Protein AF-A0A958E0E8-F1 (afdb_monomer_lite)

Radius of gyration: 18.64 Å; chains: 1; bounding box: 38×30×50 Å

Sequence (78 aa):
MAQFLMEAATICLLGGVVGLALAFGVTAIVDKFLLPASLSPGIVIVALFVSILVGIISGIIPAYKAAKLNPIEALRYE

Structure (mmCIF, N/CA/C/O backbone):
data_AF-A0A958E0E8-F1
#
_entry.id   AF-A0A958E0E8-F1
#
loop_
_atom_site.group_PDB
_atom_site.id
_atom_site.type_symbol
_atom_site.label_atom_id
_atom_site.label_alt_id
_atom_site.label_comp_id
_atom_site.label_asym_id
_atom_site.label_entity_id
_atom_site.label_seq_id
_atom_site.pdbx_PDB_ins_code
_atom_site.Cartn_x
_atom_site.Cartn_y
_atom_site.Cartn_z
_atom_site.occupancy
_atom_site.B_iso_or_equiv
_atom_site.auth_seq_id
_atom_site.auth_comp_id
_atom_site.auth_asym_id
_atom_site.auth_atom_id
_atom_site.pdbx_PDB_model_num
ATOM 1 N N . MET A 1 1 ? -17.831 8.021 14.138 1.00 64.88 1 MET A N 1
ATOM 2 C CA . MET A 1 1 ? -17.373 6.800 13.434 1.00 64.88 1 MET A CA 1
ATOM 3 C C . MET A 1 1 ? -17.311 6.970 11.932 1.00 64.88 1 MET A C 1
ATOM 5 O O . MET A 1 1 ? -16.230 6.811 11.390 1.00 64.88 1 MET A O 1
ATOM 9 N N . ALA A 1 2 ? -18.410 7.346 11.271 1.00 74.62 2 ALA A N 1
ATOM 10 C CA . ALA A 1 2 ? -18.415 7.527 9.817 1.00 74.62 2 ALA A CA 1
ATOM 11 C C . ALA A 1 2 ? -17.381 8.558 9.313 1.00 74.62 2 ALA A C 1
ATOM 13 O O . ALA A 1 2 ? -16.717 8.287 8.324 1.00 74.62 2 ALA A O 1
ATOM 14 N N . GLN A 1 3 ? -17.181 9.682 10.019 1.00 81.06 3 GLN A N 1
ATOM 15 C CA . GLN A 1 3 ? -16.174 10.693 9.650 1.00 81.06 3 GLN A CA 1
ATOM 16 C C . GLN A 1 3 ? -14.745 10.125 9.645 1.00 81.06 3 GLN A C 1
ATOM 18 O O . GLN A 1 3 ? -14.074 10.186 8.625 1.00 81.06 3 GLN A O 1
ATOM 23 N N . PHE A 1 4 ? -14.303 9.519 10.753 1.00 75.44 4 PHE A N 1
ATOM 24 C CA . PHE A 1 4 ? -12.965 8.921 10.851 1.00 75.44 4 PHE A CA 1
ATOM 25 C C . PHE A 1 4 ? -12.756 7.779 9.855 1.00 75.44 4 PHE A C 1
ATOM 27 O O . PHE A 1 4 ? -11.672 7.633 9.300 1.00 75.44 4 PHE A O 1
ATOM 34 N N . LEU A 1 5 ? -13.800 6.986 9.594 1.00 76.81 5 LEU A N 1
ATOM 35 C CA . LEU A 1 5 ? -13.739 5.926 8.592 1.00 76.81 5 LEU A CA 1
ATOM 36 C C . LEU A 1 5 ? -13.607 6.496 7.171 1.00 76.81 5 LEU A C 1
ATOM 38 O O . LEU A 1 5 ? -12.807 5.988 6.393 1.00 76.81 5 LEU A O 1
ATOM 42 N N . MET A 1 6 ? -14.350 7.557 6.842 1.00 83.94 6 MET A N 1
ATOM 43 C CA . MET A 1 6 ? -14.245 8.261 5.557 1.00 83.94 6 MET A CA 1
ATOM 44 C C . MET A 1 6 ? -12.874 8.915 5.366 1.00 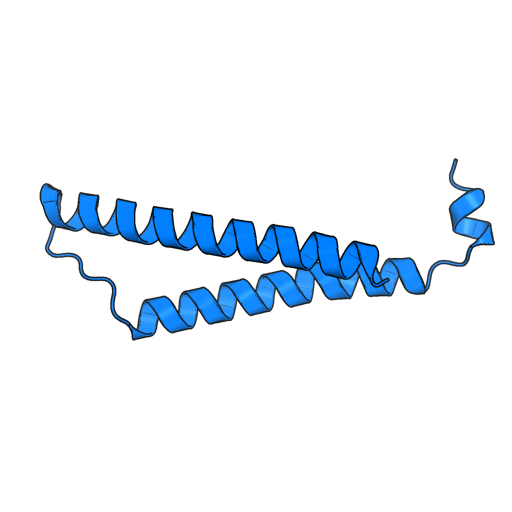83.94 6 MET A C 1
ATOM 46 O O . MET A 1 6 ? -12.300 8.835 4.281 1.00 83.94 6 MET A O 1
ATOM 50 N N . GLU A 1 7 ? -12.327 9.534 6.409 1.00 82.38 7 GLU A N 1
ATOM 51 C CA . GLU A 1 7 ? -11.007 10.165 6.376 1.00 82.38 7 GLU A CA 1
ATOM 52 C C . GLU A 1 7 ? -9.900 9.121 6.179 1.00 82.38 7 GLU A C 1
ATOM 54 O O . GLU A 1 7 ? -9.088 9.243 5.261 1.00 82.38 7 GLU A O 1
ATOM 59 N N . ALA A 1 8 ? -9.941 8.026 6.946 1.00 79.56 8 ALA A N 1
ATOM 60 C CA . ALA A 1 8 ? -9.026 6.901 6.779 1.00 79.56 8 ALA A CA 1
ATOM 61 C C . ALA A 1 8 ? -9.1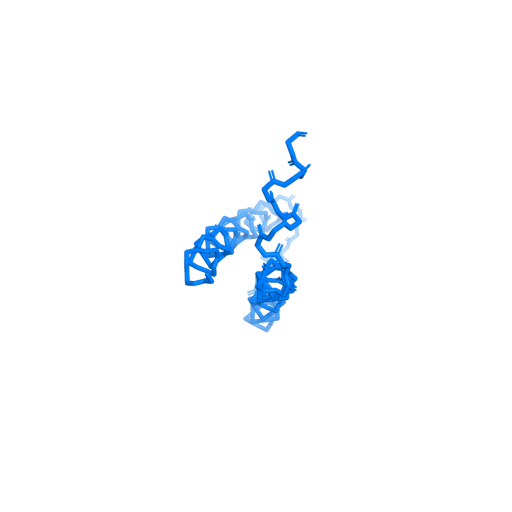40 6.260 5.383 1.00 79.56 8 ALA A C 1
ATOM 63 O O . ALA A 1 8 ? -8.121 5.980 4.749 1.00 79.56 8 ALA A O 1
ATOM 64 N N . ALA A 1 9 ? -10.361 6.074 4.868 1.00 81.06 9 ALA A N 1
ATOM 65 C CA . ALA A 1 9 ? -10.587 5.542 3.525 1.00 81.06 9 ALA A CA 1
ATOM 66 C C . ALA A 1 9 ? -10.022 6.470 2.438 1.00 81.06 9 ALA A C 1
ATOM 68 O O . ALA A 1 9 ? -9.378 5.998 1.502 1.00 81.06 9 ALA A O 1
ATOM 69 N N . THR A 1 10 ? -10.204 7.784 2.582 1.00 86.25 10 THR A N 1
ATOM 70 C CA . THR A 1 10 ? -9.683 8.784 1.637 1.00 86.25 10 THR A CA 1
ATOM 71 C C . THR A 1 10 ? -8.156 8.786 1.623 1.00 86.25 10 THR A C 1
ATOM 73 O O . THR A 1 10 ? -7.553 8.728 0.550 1.00 86.25 10 THR A O 1
ATOM 76 N N . ILE A 1 11 ? -7.518 8.779 2.798 1.00 85.56 11 ILE A N 1
ATOM 77 C CA . ILE A 1 11 ? -6.054 8.712 2.914 1.00 85.56 11 ILE A CA 1
ATOM 78 C C . ILE A 1 11 ? -5.524 7.398 2.330 1.00 85.56 11 ILE A C 1
ATOM 80 O O . ILE A 1 11 ? -4.531 7.411 1.602 1.00 85.56 11 ILE A O 1
ATOM 84 N N . CYS A 1 12 ? -6.194 6.270 2.584 1.00 82.94 12 CYS A N 1
ATOM 85 C CA . CYS A 1 12 ? -5.794 4.983 2.023 1.00 82.94 12 CYS A CA 1
ATOM 86 C C . CYS A 1 12 ? -5.902 4.954 0.492 1.00 82.94 12 CYS A C 1
ATOM 88 O O . CYS A 1 12 ? -4.993 4.455 -0.171 1.00 82.94 12 CYS A O 1
ATOM 90 N N . LEU A 1 13 ? -6.984 5.491 -0.080 1.00 84.25 13 LEU A N 1
ATOM 91 C CA . LEU A 1 13 ? -7.159 5.569 -1.532 1.00 84.25 13 LEU A CA 1
ATOM 92 C C . LEU A 1 13 ? -6.089 6.456 -2.175 1.00 84.25 13 LEU A C 1
ATOM 94 O O . LEU A 1 13 ? -5.467 6.048 -3.155 1.00 84.25 13 LEU A O 1
ATOM 98 N N . LEU A 1 14 ? -5.826 7.631 -1.597 1.00 89.56 14 LEU A N 1
ATOM 99 C CA . LEU A 1 14 ? -4.766 8.526 -2.066 1.00 89.56 14 LEU A CA 1
ATOM 100 C C . LEU A 1 14 ? -3.390 7.855 -1.984 1.00 89.56 14 LEU A C 1
ATOM 102 O O . LEU A 1 14 ? -2.638 7.879 -2.958 1.00 89.56 14 LEU A O 1
ATOM 106 N N . GLY A 1 15 ? -3.084 7.199 -0.864 1.00 86.12 15 GLY A N 1
ATOM 107 C CA . GLY A 1 15 ? -1.846 6.441 -0.691 1.00 86.12 15 GLY A CA 1
ATOM 108 C C . GLY A 1 15 ? -1.699 5.304 -1.704 1.00 86.12 15 GLY A C 1
ATOM 109 O O . GLY A 1 15 ? -0.619 5.123 -2.263 1.00 86.12 15 GLY A O 1
ATOM 110 N N . GLY A 1 16 ? -2.784 4.582 -2.000 1.00 84.38 16 GLY A N 1
ATOM 111 C CA . GLY A 1 16 ? -2.804 3.517 -3.004 1.00 84.38 16 GLY A CA 1
ATOM 112 C C . GLY A 1 16 ? -2.534 4.029 -4.421 1.00 84.38 16 GLY A C 1
ATOM 113 O O . GLY A 1 16 ? -1.709 3.456 -5.133 1.00 84.38 16 GLY A O 1
ATOM 114 N N . VAL A 1 17 ? -3.166 5.139 -4.817 1.00 87.94 17 VAL A N 1
ATOM 115 C CA . VAL A 1 17 ? -2.943 5.774 -6.130 1.00 87.94 17 VAL A CA 1
ATOM 116 C C . VAL A 1 17 ? -1.500 6.261 -6.271 1.00 87.94 17 VAL A C 1
ATOM 118 O O . VAL A 1 17 ? -0.847 5.970 -7.274 1.00 87.94 17 VAL A O 1
ATOM 121 N N . VAL A 1 18 ? -0.980 6.962 -5.259 1.00 90.75 18 VAL A N 1
ATOM 122 C CA . VAL A 1 18 ? 0.405 7.459 -5.260 1.00 90.75 18 VAL A CA 1
ATOM 123 C C . VAL A 1 18 ? 1.399 6.295 -5.276 1.00 90.75 18 VAL A C 1
ATOM 125 O O . VAL A 1 18 ? 2.359 6.318 -6.046 1.00 90.75 18 VAL A O 1
ATOM 128 N N . GLY A 1 19 ? 1.149 5.248 -4.489 1.00 88.06 19 GLY A N 1
ATOM 129 C CA . GLY A 1 19 ? 1.972 4.041 -4.463 1.00 88.06 19 GLY A CA 1
ATOM 130 C C . GLY A 1 19 ? 2.019 3.328 -5.815 1.00 88.06 19 GLY A C 1
ATOM 131 O O . GLY A 1 19 ? 3.103 2.955 -6.264 1.00 88.06 19 GLY A O 1
ATOM 132 N N . LEU A 1 20 ? 0.878 3.199 -6.505 1.00 86.69 20 LEU A N 1
ATOM 133 C CA . LEU A 1 20 ? 0.840 2.644 -7.862 1.00 86.69 20 LEU A CA 1
ATOM 134 C C . LEU A 1 20 ? 1.645 3.499 -8.843 1.00 86.69 20 LEU A C 1
ATOM 136 O O . LEU A 1 20 ? 2.456 2.960 -9.594 1.00 86.69 20 LEU A O 1
ATOM 140 N N . ALA A 1 21 ? 1.447 4.818 -8.831 1.00 90.38 21 ALA A N 1
ATOM 141 C CA . ALA A 1 21 ? 2.164 5.727 -9.721 1.00 90.38 21 ALA A CA 1
ATOM 142 C C . ALA A 1 21 ? 3.687 5.623 -9.529 1.00 90.38 21 ALA A C 1
ATOM 144 O O . ALA A 1 21 ? 4.434 5.534 -10.506 1.00 90.38 21 ALA A O 1
ATOM 145 N N . LEU A 1 22 ? 4.144 5.554 -8.275 1.00 91.31 22 LEU A N 1
ATOM 146 C CA . LEU A 1 22 ? 5.553 5.341 -7.945 1.00 91.31 22 LEU A CA 1
ATOM 147 C C . LEU A 1 22 ? 6.054 3.969 -8.402 1.00 91.31 22 LEU A C 1
ATOM 149 O O . LEU A 1 22 ? 7.136 3.891 -8.979 1.00 91.31 22 LEU A O 1
ATOM 153 N N . ALA A 1 23 ? 5.280 2.899 -8.203 1.00 88.06 23 ALA A N 1
ATOM 154 C CA . ALA A 1 23 ? 5.659 1.558 -8.646 1.00 88.06 23 ALA A CA 1
ATOM 155 C C . ALA A 1 23 ? 5.854 1.492 -10.171 1.00 88.06 23 ALA A C 1
ATOM 157 O O . ALA A 1 23 ? 6.859 0.949 -10.640 1.00 88.06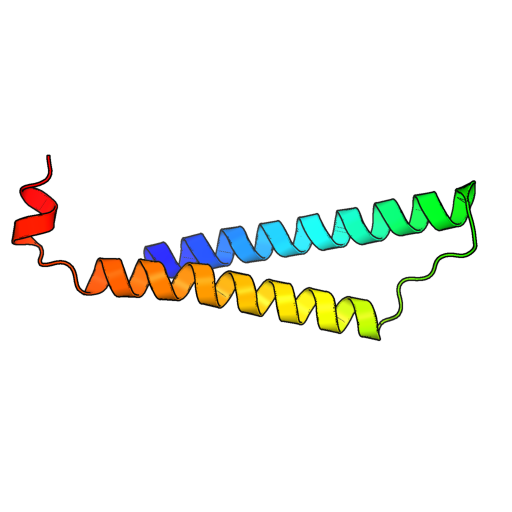 23 ALA A O 1
ATOM 158 N N . PHE A 1 24 ? 4.947 2.098 -10.945 1.00 88.88 24 PHE A N 1
ATOM 159 C CA . PHE A 1 24 ? 5.100 2.213 -12.398 1.00 88.88 24 PHE A CA 1
ATOM 160 C C . PHE A 1 24 ? 6.317 3.059 -12.780 1.00 88.88 24 PHE A C 1
ATOM 162 O O . PHE A 1 24 ? 7.091 2.648 -13.643 1.00 88.88 24 PHE A O 1
ATOM 169 N N . GLY A 1 25 ? 6.521 4.202 -12.119 1.00 91.19 25 GLY A N 1
ATOM 170 C CA . GLY A 1 25 ? 7.661 5.082 -12.380 1.00 91.19 25 GLY A CA 1
ATOM 171 C C . GLY A 1 25 ? 9.005 4.398 -12.129 1.00 91.19 25 GLY A C 1
ATOM 172 O O . GLY A 1 25 ? 9.879 4.415 -12.993 1.00 91.19 25 GLY A O 1
ATOM 173 N N . VAL A 1 26 ? 9.154 3.736 -10.980 1.00 90.19 26 VAL A N 1
ATOM 174 C CA . VAL A 1 26 ? 10.364 2.972 -10.641 1.00 90.19 26 VAL A CA 1
AT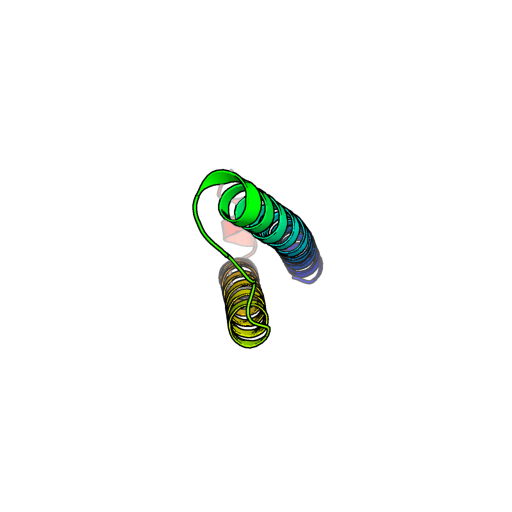OM 175 C C . VAL A 1 26 ? 10.581 1.837 -11.637 1.00 90.19 26 VAL A C 1
ATOM 177 O O . VAL A 1 26 ? 11.690 1.686 -12.140 1.00 90.19 26 VAL A O 1
ATOM 180 N N . THR A 1 27 ? 9.532 1.084 -11.979 1.00 89.69 27 THR A N 1
ATOM 181 C CA . THR A 1 27 ? 9.640 -0.006 -12.962 1.00 89.69 27 THR A CA 1
ATOM 182 C C . THR A 1 27 ? 10.117 0.511 -14.317 1.00 89.69 27 THR A C 1
ATOM 184 O O . THR A 1 27 ? 11.042 -0.059 -14.882 1.00 89.69 27 THR A O 1
ATOM 187 N N . ALA A 1 28 ? 9.567 1.625 -14.807 1.00 89.19 28 ALA A N 1
ATOM 188 C CA . ALA A 1 28 ? 9.977 2.222 -16.079 1.00 89.19 28 ALA A CA 1
ATOM 189 C C . ALA A 1 28 ? 11.436 2.715 -16.070 1.00 89.19 28 ALA A C 1
ATOM 191 O O . ALA A 1 28 ? 12.137 2.610 -17.076 1.00 89.19 28 ALA A O 1
ATOM 192 N N . ILE A 1 29 ? 11.911 3.248 -14.939 1.00 91.88 29 ILE A N 1
ATOM 193 C CA . ILE A 1 29 ? 13.316 3.650 -14.780 1.00 91.88 29 ILE A CA 1
ATOM 194 C C . ILE A 1 29 ? 14.223 2.414 -14.806 1.00 91.88 29 ILE A C 1
ATOM 196 O O . ILE A 1 29 ? 15.223 2.403 -15.521 1.00 91.88 29 ILE A O 1
ATOM 200 N N . VAL A 1 30 ? 13.876 1.367 -14.056 1.00 91.25 30 VAL A N 1
ATOM 201 C CA . VAL A 1 30 ? 14.671 0.131 -14.007 1.00 91.25 30 VAL A CA 1
ATOM 202 C C . VAL A 1 30 ? 14.719 -0.542 -15.380 1.00 91.25 30 VAL A C 1
ATOM 204 O O . VAL A 1 30 ? 15.810 -0.898 -15.824 1.00 91.25 30 VAL A O 1
ATOM 207 N N . ASP A 1 31 ? 13.582 -0.623 -16.072 1.00 91.12 31 ASP A N 1
ATOM 208 C CA . ASP A 1 31 ? 13.474 -1.212 -17.412 1.00 91.12 31 ASP A CA 1
ATOM 209 C C . ASP A 1 31 ? 14.367 -0.494 -18.432 1.00 91.12 31 ASP A C 1
ATOM 211 O O . ASP A 1 31 ? 15.064 -1.121 -19.227 1.00 91.12 31 ASP A O 1
ATOM 215 N N . LYS A 1 32 ? 14.417 0.842 -18.361 1.00 89.62 32 LYS A N 1
ATOM 216 C CA . LYS A 1 32 ? 15.197 1.659 -19.294 1.00 89.62 32 LYS A CA 1
ATOM 217 C C . LYS A 1 32 ? 16.705 1.642 -19.028 1.00 89.62 32 LYS A C 1
ATOM 219 O O . LYS A 1 32 ? 17.478 1.780 -19.975 1.00 89.62 32 LYS A O 1
ATOM 224 N N . PHE A 1 33 ? 17.129 1.563 -17.766 1.00 89.31 33 PHE A N 1
ATOM 225 C CA . PHE A 1 33 ? 18.520 1.852 -17.384 1.00 89.31 33 PHE A CA 1
ATOM 226 C C . PHE A 1 33 ? 19.297 0.671 -16.797 1.00 89.31 33 PHE A C 1
ATOM 228 O O . PHE A 1 33 ? 20.526 0.727 -16.785 1.00 89.31 33 PHE A O 1
ATOM 235 N N . LEU A 1 34 ? 18.626 -0.362 -16.286 1.00 89.81 34 LEU A N 1
ATOM 236 C CA . LEU A 1 34 ? 19.275 -1.423 -15.512 1.00 89.81 34 LEU A CA 1
ATOM 237 C C . LEU A 1 34 ? 19.084 -2.798 -16.152 1.00 89.81 34 LEU A C 1
ATOM 239 O O . LEU A 1 34 ? 20.062 -3.460 -16.494 1.00 89.81 34 LEU A O 1
ATOM 243 N N . LEU A 1 35 ? 17.837 -3.246 -16.276 1.00 87.75 35 LEU A N 1
ATOM 244 C CA . LEU A 1 35 ? 17.487 -4.581 -16.761 1.00 87.75 35 LEU A CA 1
ATOM 245 C C . LEU A 1 35 ? 15.999 -4.642 -17.122 1.00 87.75 35 LEU A C 1
ATOM 247 O O . LEU A 1 35 ? 15.226 -3.907 -16.509 1.00 87.75 35 LEU A O 1
ATOM 251 N N . PRO A 1 36 ? 15.592 -5.545 -18.039 1.00 84.44 36 PRO A N 1
ATOM 252 C CA . PRO A 1 36 ? 14.195 -5.709 -18.419 1.00 84.44 36 PRO A CA 1
ATOM 253 C C . PRO A 1 36 ? 13.323 -5.920 -17.180 1.00 84.44 36 PRO A C 1
ATOM 255 O O . PRO A 1 36 ? 13.484 -6.908 -16.456 1.00 84.44 36 PRO A O 1
ATOM 258 N N . ALA A 1 37 ? 12.422 -4.980 -16.922 1.00 82.94 37 ALA A N 1
ATOM 259 C CA . ALA A 1 37 ? 11.594 -4.955 -15.730 1.00 82.94 37 ALA A CA 1
ATOM 260 C C . ALA A 1 37 ? 10.135 -4.752 -16.129 1.00 82.94 37 ALA A C 1
ATOM 262 O O . ALA A 1 37 ? 9.728 -3.708 -16.627 1.00 82.94 37 ALA A O 1
ATOM 263 N N . SER A 1 38 ? 9.321 -5.769 -15.865 1.00 81.50 38 SER A N 1
ATOM 264 C CA . SER A 1 38 ? 7.885 -5.740 -16.125 1.00 81.50 38 SER A CA 1
ATOM 265 C C . SER A 1 38 ? 7.107 -5.923 -14.830 1.00 81.50 38 SER A C 1
ATOM 267 O O . SER A 1 38 ? 7.363 -6.861 -14.070 1.00 81.50 38 SER A O 1
ATOM 269 N N . LEU A 1 39 ? 6.102 -5.079 -14.604 1.00 80.31 39 LEU A N 1
ATOM 270 C CA . LEU A 1 39 ? 5.136 -5.277 -13.527 1.00 80.31 39 LEU A CA 1
ATOM 271 C C . LEU A 1 39 ? 4.212 -6.446 -13.883 1.00 80.31 39 LEU A C 1
ATOM 273 O O . LEU A 1 39 ? 3.325 -6.322 -14.725 1.00 80.31 39 LEU A O 1
ATOM 27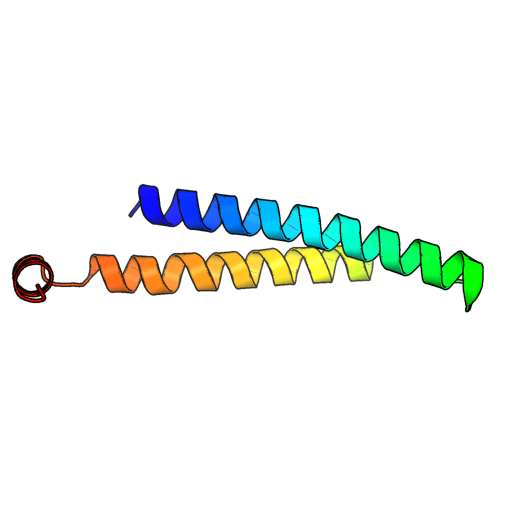7 N N . SER A 1 40 ? 4.423 -7.591 -13.230 1.00 86.31 40 SER A N 1
ATOM 278 C CA . SER A 1 40 ? 3.513 -8.730 -13.354 1.00 86.31 40 SER A CA 1
ATOM 279 C C . SER A 1 40 ? 2.143 -8.378 -12.759 1.00 86.31 40 SER A C 1
ATOM 281 O O . SER A 1 40 ? 2.092 -7.887 -11.624 1.00 86.31 40 SER A O 1
ATOM 283 N N . PRO A 1 41 ? 1.028 -8.697 -13.445 1.00 83.19 41 PRO A N 1
ATOM 284 C CA . PRO A 1 41 ? -0.319 -8.498 -12.911 1.00 83.19 41 PRO A CA 1
ATOM 285 C C . PRO A 1 41 ? -0.514 -9.127 -11.525 1.00 83.19 41 PRO A C 1
ATOM 287 O O . PRO A 1 41 ? -1.204 -8.560 -10.682 1.00 83.19 41 PRO A O 1
ATOM 290 N N . GLY A 1 42 ? 0.145 -10.260 -11.251 1.00 88.62 42 GLY A N 1
ATOM 291 C CA . GLY A 1 42 ? 0.083 -10.918 -9.944 1.00 88.62 42 GLY A CA 1
ATOM 292 C C . GLY A 1 42 ? 0.675 -10.069 -8.817 1.00 88.62 42 GLY A C 1
ATOM 293 O O . GLY A 1 42 ? 0.084 -9.971 -7.745 1.00 88.62 42 GLY A O 1
ATOM 294 N N . ILE A 1 43 ? 1.800 -9.394 -9.070 1.00 85.25 43 ILE A N 1
ATOM 295 C CA . ILE A 1 43 ? 2.447 -8.511 -8.086 1.00 85.25 43 ILE A CA 1
ATOM 296 C C . ILE A 1 43 ? 1.572 -7.284 -7.823 1.00 85.25 43 ILE A C 1
ATOM 298 O O . ILE A 1 43 ? 1.415 -6.881 -6.673 1.00 85.25 43 ILE A O 1
ATOM 302 N N . VAL A 1 44 ? 0.954 -6.727 -8.868 1.00 85.31 44 VAL A N 1
ATOM 303 C CA . VAL A 1 44 ? 0.033 -5.588 -8.739 1.00 85.31 44 VAL A CA 1
ATOM 304 C C . VAL A 1 44 ? -1.180 -5.959 -7.883 1.00 85.31 44 VAL A C 1
ATOM 306 O O . VAL A 1 44 ? -1.545 -5.202 -6.985 1.00 85.31 44 VAL A O 1
ATOM 309 N N . ILE A 1 45 ? -1.772 -7.138 -8.099 1.00 87.62 45 ILE A N 1
ATOM 310 C CA . ILE A 1 45 ? -2.907 -7.628 -7.301 1.00 87.62 45 ILE A CA 1
ATOM 311 C C . ILE A 1 45 ? -2.510 -7.804 -5.832 1.00 87.62 45 ILE A C 1
ATOM 313 O O . ILE A 1 45 ? -3.235 -7.350 -4.948 1.00 87.62 45 ILE A O 1
ATOM 317 N N . VAL A 1 46 ? -1.356 -8.419 -5.559 1.00 88.19 46 VAL A N 1
ATOM 318 C CA . VAL A 1 46 ? -0.860 -8.594 -4.184 1.00 88.19 46 VAL A CA 1
ATOM 319 C C . VAL A 1 46 ? -0.606 -7.239 -3.522 1.00 88.19 46 VAL A C 1
ATOM 321 O O . VAL A 1 46 ? -1.021 -7.031 -2.384 1.00 88.19 46 VAL A O 1
ATOM 324 N N . ALA A 1 47 ? 0.013 -6.293 -4.229 1.00 83.88 47 ALA A N 1
ATOM 325 C CA . ALA A 1 47 ? 0.271 -4.953 -3.710 1.00 83.88 47 ALA A CA 1
ATOM 326 C C . ALA A 1 47 ? -1.029 -4.196 -3.384 1.00 83.88 47 ALA A C 1
ATOM 328 O O . ALA A 1 47 ? -1.145 -3.611 -2.305 1.00 83.88 47 ALA A O 1
ATOM 329 N N . LEU A 1 48 ? -2.030 -4.257 -4.270 1.00 85.25 48 LEU A N 1
ATOM 330 C CA . LEU A 1 48 ? -3.360 -3.687 -4.030 1.00 85.25 48 LEU A CA 1
ATOM 331 C C . LEU A 1 48 ? -4.044 -4.339 -2.824 1.00 85.25 48 LEU A C 1
ATOM 333 O O . LEU A 1 48 ? -4.582 -3.639 -1.968 1.00 85.25 48 LEU A O 1
ATOM 337 N N . PHE A 1 49 ? -3.986 -5.666 -2.722 1.00 88.75 49 PHE A N 1
ATOM 338 C CA . PHE A 1 49 ? -4.571 -6.406 -1.608 1.00 88.75 49 PHE A CA 1
ATOM 339 C C . PHE A 1 49 ? -3.937 -6.021 -0.266 1.00 88.75 49 PHE A C 1
ATOM 341 O O . PHE A 1 49 ? -4.650 -5.748 0.700 1.00 88.75 49 PHE A O 1
ATOM 348 N N . VAL A 1 50 ? -2.605 -5.932 -0.215 1.00 87.12 50 VAL A N 1
ATOM 349 C CA . VAL A 1 50 ? -1.869 -5.496 0.980 1.00 87.12 50 VAL A CA 1
ATOM 350 C C . VAL A 1 50 ? -2.209 -4.047 1.332 1.00 87.12 50 VAL A C 1
ATOM 352 O O . VAL A 1 50 ? -2.458 -3.755 2.499 1.00 87.12 50 VAL A O 1
ATOM 355 N N . SER A 1 51 ? -2.282 -3.147 0.348 1.00 82.88 51 SER A N 1
ATOM 356 C CA . SER A 1 51 ? -2.663 -1.745 0.568 1.00 82.88 51 SER A CA 1
ATOM 357 C C . SER A 1 51 ? -4.061 -1.621 1.185 1.00 82.88 51 SER A C 1
ATOM 359 O O . SER A 1 51 ? -4.224 -0.932 2.194 1.00 82.88 51 SER A O 1
ATOM 361 N N . ILE A 1 52 ? -5.043 -2.352 0.646 1.00 82.94 52 ILE A N 1
ATOM 362 C CA . ILE A 1 52 ? -6.412 -2.396 1.175 1.00 82.94 52 ILE A CA 1
ATOM 363 C C . ILE A 1 52 ? -6.422 -2.953 2.603 1.00 82.94 52 ILE A C 1
ATOM 365 O O . ILE A 1 52 ? -7.034 -2.354 3.487 1.00 82.94 52 ILE A O 1
ATOM 369 N N . LEU A 1 53 ? -5.725 -4.066 2.855 1.00 87.06 53 LEU A N 1
ATOM 370 C CA . LEU A 1 53 ? -5.639 -4.664 4.190 1.00 87.06 53 LEU A CA 1
ATOM 371 C C . LEU A 1 53 ? -5.073 -3.687 5.219 1.00 87.06 53 LEU A C 1
ATOM 373 O O . LEU A 1 53 ? -5.673 -3.491 6.275 1.00 87.06 53 LEU A O 1
ATOM 377 N N . VAL A 1 54 ? -3.940 -3.056 4.908 1.00 84.31 54 VAL A N 1
ATOM 378 C CA . VAL A 1 54 ? -3.286 -2.104 5.812 1.00 84.31 54 VAL A CA 1
ATOM 379 C C . VAL A 1 54 ? -4.194 -0.902 6.077 1.00 84.31 54 VAL A C 1
ATOM 381 O O . VAL A 1 54 ? -4.327 -0.503 7.232 1.00 84.31 54 VAL A O 1
ATOM 384 N N . GLY A 1 55 ? -4.866 -0.368 5.053 1.00 79.69 55 GLY A N 1
ATOM 385 C CA . GLY A 1 55 ? -5.808 0.745 5.200 1.00 79.69 55 GLY A CA 1
ATOM 386 C C . GLY A 1 55 ? -7.040 0.423 6.039 1.00 79.69 55 GLY A C 1
ATOM 387 O O . GLY A 1 55 ? -7.465 1.227 6.867 1.00 79.69 55 GLY A O 1
ATOM 388 N N . ILE A 1 56 ? -7.603 -0.773 5.868 1.00 80.75 56 ILE A N 1
ATOM 389 C CA . ILE A 1 56 ? -8.742 -1.233 6.669 1.00 80.75 56 ILE A CA 1
ATOM 390 C C . ILE A 1 56 ? -8.322 -1.405 8.130 1.00 80.75 56 ILE A C 1
ATOM 392 O O . ILE A 1 56 ? -9.007 -0.918 9.030 1.00 80.75 56 ILE A O 1
ATOM 396 N N . ILE A 1 57 ? -7.190 -2.066 8.376 1.00 84.00 57 ILE A N 1
ATOM 397 C CA . ILE A 1 57 ? -6.676 -2.313 9.728 1.00 84.00 57 ILE A CA 1
ATOM 398 C C . ILE A 1 57 ? -6.373 -0.985 10.431 1.00 84.00 57 ILE A C 1
ATOM 400 O O . ILE A 1 57 ? -6.806 -0.779 11.569 1.00 84.00 57 ILE A O 1
ATOM 404 N N . SER A 1 58 ? -5.678 -0.069 9.754 1.00 80.12 58 SER A N 1
ATOM 405 C CA . SER A 1 58 ? -5.320 1.233 10.317 1.00 80.12 58 SER A CA 1
ATOM 406 C C . SER A 1 58 ? -6.515 2.172 10.474 1.00 80.12 58 SER A C 1
ATOM 408 O O . SER A 1 58 ? -6.448 3.048 11.323 1.00 80.12 58 SER A O 1
ATOM 410 N N . GLY A 1 59 ? -7.610 2.000 9.727 1.00 77.81 59 GLY A N 1
ATOM 411 C CA . GLY A 1 59 ? -8.835 2.790 9.891 1.00 77.81 59 GLY A CA 1
ATOM 412 C C . GLY A 1 59 ? -9.783 2.241 10.962 1.00 77.81 59 GLY A C 1
ATOM 413 O O . GLY A 1 59 ? -10.292 2.993 11.796 1.00 77.81 59 GLY A O 1
ATOM 414 N N . ILE A 1 60 ? -10.011 0.924 10.982 1.00 80.19 60 ILE A N 1
ATOM 415 C CA . ILE A 1 60 ? -10.993 0.286 11.874 1.00 80.19 60 ILE A CA 1
ATOM 416 C C . ILE A 1 60 ? -10.497 0.233 13.318 1.00 80.19 60 ILE A C 1
ATOM 418 O O . ILE A 1 60 ? -11.262 0.545 14.230 1.00 80.19 60 ILE A O 1
ATOM 422 N N . ILE A 1 61 ? -9.237 -0.144 13.554 1.00 80.50 61 ILE A N 1
ATOM 423 C CA . ILE A 1 61 ? -8.704 -0.298 14.917 1.00 80.50 61 ILE A CA 1
ATOM 424 C C . ILE A 1 61 ? -8.771 1.014 15.728 1.00 80.50 61 ILE A C 1
ATOM 426 O O . ILE A 1 61 ? -9.302 0.980 16.845 1.00 80.50 61 ILE A O 1
ATOM 430 N N . PRO A 1 62 ? -8.283 2.172 15.235 1.00 76.69 62 PRO A N 1
ATOM 431 C CA . PRO A 1 62 ? -8.375 3.420 15.988 1.00 76.69 62 PRO A CA 1
ATOM 432 C C . PRO A 1 62 ? -9.807 3.946 16.067 1.00 76.69 62 PRO A C 1
ATOM 434 O O . PRO A 1 62 ? -10.195 4.427 17.130 1.00 76.69 62 PRO A O 1
ATOM 437 N N . ALA A 1 63 ? -10.622 3.798 15.013 1.00 78.62 63 ALA A N 1
ATOM 438 C CA . ALA A 1 63 ? -12.031 4.188 15.065 1.00 78.62 63 ALA A CA 1
ATOM 439 C C . ALA A 1 63 ? -12.788 3.398 16.145 1.00 78.62 63 ALA A C 1
ATOM 441 O O . ALA A 1 63 ? -13.529 3.977 16.937 1.00 78.62 63 ALA A O 1
ATOM 442 N N . TYR A 1 64 ? -12.547 2.088 16.240 1.00 76.06 64 TYR A N 1
ATOM 443 C CA . TYR A 1 64 ? -13.138 1.242 17.273 1.00 76.06 64 TYR A CA 1
ATOM 444 C C . TYR A 1 64 ? -12.669 1.629 18.681 1.00 76.06 64 TYR A C 1
ATOM 446 O O . TYR A 1 64 ? -13.488 1.702 19.598 1.00 76.06 64 TYR A O 1
ATOM 454 N N . LYS A 1 65 ? -11.377 1.945 18.861 1.00 76.75 65 LYS A N 1
ATOM 455 C CA . LYS A 1 65 ? -10.866 2.489 20.132 1.00 76.75 65 LYS A CA 1
ATOM 456 C C . LYS A 1 65 ? -11.550 3.807 20.506 1.00 76.75 65 LYS A C 1
ATOM 458 O O . LYS A 1 65 ? -12.004 3.934 21.638 1.00 76.75 65 LYS A O 1
ATOM 463 N N . ALA A 1 66 ? -11.679 4.744 19.567 1.00 75.62 66 ALA A N 1
ATOM 464 C CA . ALA A 1 66 ? -12.353 6.025 19.791 1.00 75.62 66 ALA A CA 1
ATOM 465 C C . ALA A 1 66 ? -13.847 5.859 20.123 1.00 75.62 66 ALA A C 1
ATOM 467 O O . ALA A 1 66 ? -14.387 6.622 20.916 1.00 75.62 66 ALA A O 1
ATOM 468 N N . ALA A 1 67 ? -14.517 4.846 19.563 1.00 76.12 67 ALA A N 1
ATOM 469 C CA . ALA A 1 67 ? -15.938 4.585 19.818 1.00 76.12 67 ALA A CA 1
ATOM 470 C C . ALA A 1 67 ? -16.228 4.097 21.231 1.00 76.12 67 ALA A C 1
ATOM 472 O O . ALA A 1 67 ? -17.344 4.248 21.719 1.00 76.12 67 ALA A O 1
ATOM 473 N N . LYS A 1 68 ? -15.233 3.461 21.851 1.00 74.00 68 LYS A N 1
ATOM 474 C CA . LYS A 1 68 ? -15.359 2.810 23.152 1.00 74.00 68 LYS A CA 1
ATOM 475 C C . LYS A 1 68 ? -14.866 3.685 24.307 1.00 74.00 68 LYS A C 1
ATOM 477 O O . LYS A 1 68 ? -14.955 3.257 25.454 1.00 74.00 68 LYS A O 1
ATOM 482 N N . LEU A 1 69 ? -14.339 4.875 24.013 1.00 70.56 69 LEU A N 1
ATOM 483 C CA . LEU A 1 69 ? -13.948 5.858 25.020 1.00 70.56 69 LEU A CA 1
ATOM 484 C C . LEU A 1 69 ? -15.196 6.458 25.669 1.00 70.56 69 LEU A C 1
ATOM 486 O O . LEU A 1 69 ? -16.115 6.904 24.981 1.00 70.56 69 LEU A O 1
ATOM 490 N N . ASN A 1 70 ? -15.224 6.470 27.004 1.00 70.12 70 ASN A N 1
ATOM 491 C CA . ASN A 1 70 ? -16.292 7.133 27.736 1.00 70.12 70 ASN A CA 1
ATOM 492 C C . ASN A 1 70 ? -16.243 8.639 27.429 1.00 70.12 70 ASN A C 1
ATOM 494 O O . ASN A 1 70 ? -15.197 9.261 27.630 1.00 70.12 70 ASN A O 1
ATOM 498 N N . PRO A 1 71 ? -17.356 9.262 27.002 1.00 63.50 71 PRO A N 1
ATOM 499 C CA . PRO A 1 71 ? -17.375 10.680 26.634 1.00 63.50 71 PRO A CA 1
ATOM 500 C C . PRO A 1 71 ? -16.974 11.601 27.798 1.00 63.50 71 PRO A C 1
ATOM 502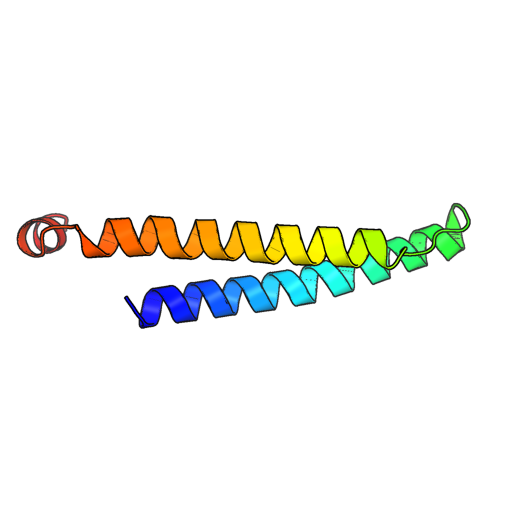 O O . PRO A 1 71 ? -16.455 12.689 27.577 1.00 63.50 71 PRO A O 1
ATOM 505 N N . ILE A 1 72 ? -17.152 11.136 29.039 1.00 64.62 72 ILE A N 1
ATOM 506 C CA . ILE A 1 72 ? -16.755 11.840 30.265 1.00 64.62 72 ILE A CA 1
ATOM 507 C C . ILE A 1 72 ? -15.224 11.845 30.454 1.00 64.62 72 ILE A C 1
ATOM 509 O O . ILE A 1 72 ? -14.683 12.822 30.960 1.00 64.62 72 ILE A O 1
ATOM 513 N N . GLU A 1 73 ? -14.507 10.795 30.035 1.00 63.47 73 GLU A N 1
ATOM 514 C CA . GLU A 1 73 ? -13.033 10.770 30.053 1.00 63.47 73 GLU A CA 1
ATOM 515 C C . GLU A 1 73 ? -12.443 11.580 28.897 1.00 63.47 73 GLU A C 1
ATOM 517 O O . GLU A 1 73 ? -11.465 12.293 29.095 1.00 63.47 73 GLU A O 1
ATOM 522 N N . ALA A 1 74 ? -13.065 11.541 27.715 1.00 62.34 74 ALA A N 1
ATOM 523 C CA . ALA A 1 74 ? -12.595 12.288 26.546 1.00 62.34 74 ALA A CA 1
ATOM 524 C C . ALA A 1 74 ? -12.628 13.820 26.738 1.00 62.34 74 ALA A C 1
ATOM 526 O O . ALA A 1 74 ? -11.811 14.513 26.149 1.00 62.34 74 ALA A O 1
ATOM 527 N N . LEU A 1 75 ? -13.543 14.338 27.568 1.00 61.41 75 LEU A N 1
ATOM 528 C CA . LEU A 1 75 ? -13.656 15.765 27.919 1.00 61.41 75 LEU A CA 1
ATOM 529 C C . LEU A 1 75 ? -12.784 16.188 29.112 1.00 61.41 75 LEU A C 1
ATOM 531 O O . LEU A 1 75 ? -12.660 17.376 29.386 1.00 61.41 75 LEU A O 1
ATOM 535 N N . ARG A 1 76 ? -12.241 15.227 29.866 1.00 62.53 76 ARG A N 1
ATOM 536 C CA . ARG A 1 76 ? -11.457 15.476 31.087 1.00 62.53 76 ARG A CA 1
ATOM 537 C C . ARG A 1 76 ? -9.948 15.379 30.847 1.00 62.53 76 ARG A C 1
ATOM 539 O O . ARG A 1 76 ? -9.174 15.804 31.698 1.00 62.53 76 ARG A O 1
ATOM 546 N N . TYR A 1 77 ? -9.559 14.829 29.700 1.00 57.41 77 TYR A N 1
ATOM 547 C CA . TYR A 1 77 ? -8.242 14.987 29.093 1.00 57.41 77 TYR A CA 1
ATOM 548 C C . TYR A 1 77 ? -8.247 16.240 28.202 1.00 57.41 77 TYR A C 1
ATOM 550 O O . TYR A 1 77 ? -8.139 16.144 26.981 1.00 57.41 77 TYR A O 1
ATOM 558 N N . GLU A 1 78 ? -8.427 17.403 28.822 1.00 48.94 78 GLU A N 1
ATOM 559 C CA . GLU A 1 78 ? -7.827 18.647 28.325 1.00 48.94 78 GLU A CA 1
ATOM 560 C C . GLU A 1 78 ? -6.558 18.916 29.142 1.00 48.94 78 GLU A C 1
ATOM 562 O O . GLU A 1 78 ? -6.575 18.602 30.359 1.00 48.94 78 GLU A O 1
#

Foldseek 3Di:
DVVLLVVLVVVLVVVLVVVVVVVVVVQVVCCVPPHNGDDDPVNNVVSVVVSVVVSCCVRVVVVVVVVPDDVVVVVVPD

pLDDT: mean 81.28, std 9.03, range [48.94, 91.88]

Secondary structure (DSSP, 8-state):
-HHHHHHHHHHHHHHHHHHHHHHHHHHHHHHHHTS-----HHHHHHHHHHHHHHHHHHHHHHHHHHHTS-HHHHTT--